Protein AF-A0A6J6VP76-F1 (afdb_monomer)

Structure (mmCIF, N/CA/C/O backbone):
data_AF-A0A6J6VP76-F1
#
_entry.id   AF-A0A6J6VP76-F1
#
loop_
_atom_site.group_PDB
_atom_site.id
_atom_site.type_symbol
_atom_site.label_atom_id
_atom_site.label_alt_id
_atom_site.label_co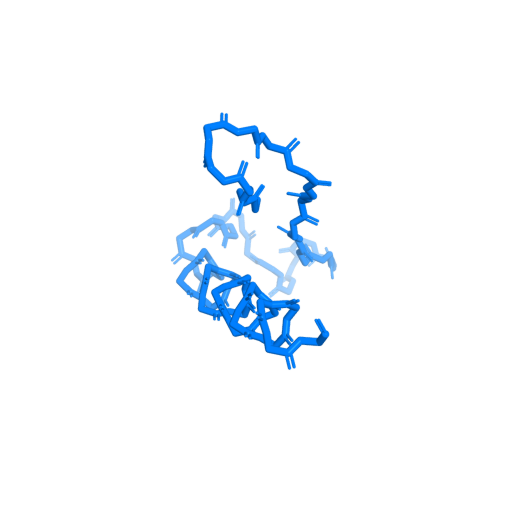mp_id
_atom_site.label_asym_id
_atom_site.label_entity_id
_atom_site.label_seq_id
_atom_site.pdbx_PDB_ins_code
_atom_site.Cartn_x
_atom_site.Cartn_y
_atom_site.Cartn_z
_atom_site.occupancy
_atom_site.B_iso_or_equiv
_atom_site.auth_seq_id
_atom_site.auth_comp_id
_atom_site.auth_asym_id
_atom_site.auth_atom_id
_atom_site.pdbx_PDB_model_num
ATOM 1 N N . MET A 1 1 ? -8.058 -1.106 2.549 1.00 86.56 1 MET A N 1
ATOM 2 C CA . MET A 1 1 ? -8.213 -1.551 3.944 1.00 86.56 1 MET A CA 1
ATOM 3 C C . MET A 1 1 ? -9.674 -1.562 4.300 1.00 86.56 1 MET A C 1
ATOM 5 O O . MET A 1 1 ? -10.378 -0.662 3.837 1.00 86.56 1 MET A O 1
ATOM 9 N N . PHE A 1 2 ? -10.105 -2.539 5.094 1.00 86.75 2 PHE A N 1
ATOM 10 C CA . PHE A 1 2 ? -11.523 -2.765 5.380 1.00 86.75 2 PHE A CA 1
ATOM 11 C C . PHE A 1 2 ? -11.852 -2.803 6.874 1.00 86.75 2 PHE A C 1
ATOM 13 O O . PHE A 1 2 ? -11.143 -3.427 7.670 1.00 86.75 2 PHE A O 1
ATOM 20 N N . ASP A 1 3 ? -12.982 -2.186 7.207 1.00 85.81 3 ASP A N 1
ATOM 21 C CA . ASP A 1 3 ? -13.711 -2.359 8.460 1.00 85.81 3 ASP A CA 1
ATOM 22 C C . ASP A 1 3 ? -15.088 -2.952 8.129 1.00 85.81 3 ASP A C 1
ATOM 24 O O . ASP A 1 3 ? -15.917 -2.299 7.489 1.00 85.81 3 ASP A O 1
ATOM 28 N N . GLY A 1 4 ? -15.286 -4.234 8.447 1.00 85.44 4 GLY A N 1
ATOM 29 C CA . GLY A 1 4 ? -16.374 -5.031 7.870 1.00 85.44 4 GLY A CA 1
ATOM 30 C C . GLY A 1 4 ? -16.340 -5.002 6.336 1.00 85.44 4 GLY A C 1
ATOM 31 O O . GLY A 1 4 ? -15.296 -5.259 5.735 1.00 85.44 4 GLY A O 1
ATOM 32 N N . ASP A 1 5 ? -17.463 -4.630 5.718 1.00 90.06 5 ASP A N 1
ATOM 33 C CA . ASP A 1 5 ? -17.605 -4.486 4.259 1.00 90.06 5 ASP A CA 1
ATOM 34 C C . ASP A 1 5 ? -17.243 -3.082 3.744 1.00 90.06 5 ASP A C 1
ATOM 36 O O . ASP A 1 5 ? -17.325 -2.799 2.544 1.00 90.06 5 ASP A O 1
ATOM 40 N N . ARG A 1 6 ? -16.837 -2.165 4.633 1.00 92.00 6 ARG A N 1
ATOM 41 C CA . ARG A 1 6 ? -16.528 -0.782 4.266 1.00 92.00 6 ARG A CA 1
ATOM 42 C C . ARG A 1 6 ? -15.037 -0.601 4.014 1.00 92.00 6 ARG A C 1
ATOM 44 O O . ARG A 1 6 ? -14.206 -0.893 4.871 1.00 92.00 6 ARG A O 1
ATOM 51 N N . VAL A 1 7 ? -14.688 -0.015 2.869 1.00 92.94 7 VAL A N 1
ATOM 52 C CA . VAL A 1 7 ? -13.329 0.491 2.622 1.00 92.94 7 VAL A CA 1
ATOM 53 C C . VAL A 1 7 ? -13.090 1.730 3.482 1.00 92.94 7 VAL A C 1
ATOM 55 O O . VAL A 1 7 ? -13.847 2.694 3.394 1.00 92.94 7 VAL A O 1
ATOM 58 N N . ILE A 1 8 ? -12.023 1.724 4.282 1.00 93.12 8 ILE A N 1
ATOM 59 C CA . ILE A 1 8 ? -11.697 2.835 5.197 1.00 93.12 8 ILE A CA 1
ATOM 60 C C . ILE A 1 8 ? -10.392 3.561 4.864 1.00 93.12 8 ILE A C 1
ATOM 62 O O . ILE A 1 8 ? -10.217 4.709 5.255 1.00 93.12 8 ILE A O 1
ATOM 66 N N . ALA A 1 9 ? -9.469 2.910 4.154 1.00 94.19 9 ALA A N 1
ATOM 67 C CA . ALA A 1 9 ? -8.165 3.481 3.828 1.00 94.19 9 ALA A CA 1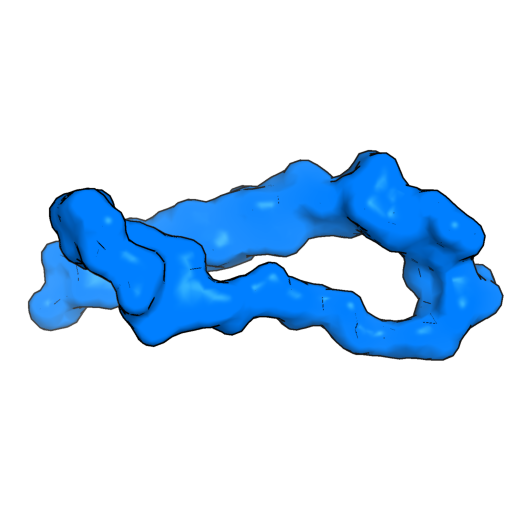
ATOM 68 C C . ALA A 1 9 ? -7.499 2.753 2.653 1.00 94.19 9 ALA A C 1
ATOM 70 O O . ALA A 1 9 ? -7.837 1.606 2.333 1.00 94.19 9 ALA A O 1
ATOM 71 N N . ALA A 1 10 ? -6.512 3.405 2.042 1.00 94.69 10 ALA A N 1
ATOM 72 C CA . ALA A 1 10 ? -5.659 2.847 0.999 1.00 94.69 10 ALA A CA 1
ATOM 73 C C . ALA A 1 10 ? -4.186 2.926 1.416 1.00 94.69 10 ALA A C 1
ATOM 75 O O . ALA A 1 10 ? -3.773 3.867 2.090 1.00 94.69 10 ALA A O 1
ATOM 76 N N . VAL A 1 11 ? -3.395 1.940 0.989 1.00 94.19 11 VAL A N 1
ATOM 77 C CA . VAL A 1 11 ? -1.942 1.917 1.191 1.00 94.19 11 VAL A CA 1
ATOM 78 C C . VAL A 1 11 ? -1.272 1.767 -0.159 1.00 94.19 11 VAL A C 1
ATOM 80 O O . VAL A 1 11 ? -1.657 0.918 -0.961 1.00 94.19 11 VAL A O 1
ATOM 83 N N . GLY A 1 12 ? -0.254 2.585 -0.391 1.00 94.69 12 GLY A N 1
ATOM 84 C CA . GLY A 1 12 ? 0.567 2.545 -1.588 1.00 94.69 12 GLY A CA 1
ATOM 85 C C . GLY A 1 12 ? 2.003 2.928 -1.269 1.00 94.69 12 GLY A C 1
ATOM 86 O O . GLY A 1 12 ? 2.310 3.412 -0.180 1.00 94.69 12 GLY A O 1
ATOM 87 N N . VAL A 1 13 ? 2.883 2.700 -2.235 1.00 92.94 13 VAL A N 1
ATOM 88 C CA . VAL A 1 13 ? 4.287 3.113 -2.181 1.00 92.94 13 VAL A CA 1
ATOM 89 C C . VAL A 1 13 ? 4.607 3.934 -3.420 1.00 92.94 13 VAL A C 1
ATOM 91 O O . VAL A 1 13 ? 4.136 3.624 -4.513 1.00 92.94 13 VAL A O 1
ATOM 94 N N . SER A 1 14 ? 5.407 4.982 -3.250 1.00 92.31 14 SER A N 1
ATOM 95 C CA . SER A 1 14 ? 5.801 5.898 -4.321 1.00 92.31 14 SER A CA 1
ATOM 96 C C . SER A 1 14 ? 7.317 5.967 -4.469 1.00 92.31 14 SER A C 1
ATOM 98 O O . SER A 1 14 ? 8.066 5.782 -3.510 1.00 92.31 14 SER A O 1
ATOM 100 N N . GLY A 1 15 ? 7.772 6.272 -5.679 1.00 89.69 15 GLY A N 1
ATOM 101 C CA . GLY A 1 15 ? 9.182 6.414 -6.009 1.00 89.69 15 GLY A CA 1
ATOM 102 C C . GLY A 1 15 ? 9.395 6.550 -7.520 1.00 89.69 15 GLY A C 1
ATOM 103 O O . GLY A 1 15 ? 8.457 6.351 -8.289 1.00 89.69 15 GLY A O 1
ATOM 104 N N . PRO A 1 16 ? 10.615 6.886 -7.962 1.00 88.62 16 PRO A N 1
ATOM 105 C CA . PRO A 1 16 ? 10.956 6.972 -9.378 1.00 88.62 16 PRO A CA 1
ATOM 106 C C . PRO A 1 16 ? 10.759 5.633 -10.081 1.00 88.62 16 PRO A C 1
ATOM 108 O O . PRO A 1 16 ? 11.080 4.577 -9.520 1.00 88.62 16 PRO A O 1
ATOM 111 N N . ILE A 1 17 ? 10.249 5.676 -11.312 1.00 81.62 17 ILE A N 1
ATOM 112 C CA . ILE A 1 17 ? 9.898 4.479 -12.086 1.00 81.62 17 ILE A CA 1
ATOM 113 C C . ILE A 1 17 ? 11.124 3.598 -12.359 1.00 81.62 17 ILE A C 1
ATOM 115 O O . ILE A 1 17 ? 11.027 2.371 -12.364 1.00 81.62 17 ILE A O 1
ATOM 119 N N . GLU A 1 18 ? 12.302 4.208 -12.477 1.00 83.69 18 GLU A N 1
ATOM 120 C CA . GLU A 1 18 ? 13.581 3.525 -12.672 1.00 83.69 18 GLU A CA 1
ATOM 121 C C . GLU A 1 18 ? 13.940 2.649 -11.461 1.00 83.69 18 GLU A C 1
ATOM 123 O O . GLU A 1 18 ? 14.593 1.619 -11.614 1.00 83.69 18 GLU A O 1
ATOM 128 N N . ARG A 1 19 ? 13.473 3.015 -10.257 1.00 82.75 19 ARG A N 1
ATOM 129 C CA . ARG A 1 19 ? 13.677 2.241 -9.019 1.00 82.75 19 ARG A CA 1
ATOM 130 C C . ARG A 1 19 ? 12.516 1.301 -8.703 1.00 82.75 19 ARG A C 1
ATOM 132 O O . ARG A 1 19 ? 12.740 0.228 -8.142 1.00 82.75 19 ARG A O 1
ATOM 139 N N . LEU A 1 20 ? 11.292 1.696 -9.055 1.00 82.12 20 LEU A N 1
ATOM 140 C CA . LEU A 1 20 ? 10.066 0.931 -8.814 1.00 82.12 20 LEU A CA 1
ATOM 141 C C . LEU A 1 20 ? 9.716 -0.075 -9.920 1.00 82.12 20 LEU A C 1
ATOM 143 O O . LEU A 1 20 ? 8.735 -0.786 -9.756 1.00 82.12 20 LEU A O 1
ATOM 147 N N . THR A 1 21 ? 10.505 -0.188 -10.993 1.00 84.31 21 THR A N 1
ATOM 148 C CA . THR A 1 21 ? 10.216 -0.983 -12.205 1.00 84.31 21 THR A CA 1
ATOM 149 C C . THR A 1 21 ? 8.971 -0.526 -12.983 1.00 84.31 21 THR A C 1
ATOM 151 O O . THR A 1 21 ? 8.068 0.108 -12.450 1.00 84.31 21 THR A O 1
ATOM 154 N N . ARG A 1 22 ? 8.895 -0.881 -14.275 1.00 87.94 22 ARG A N 1
ATOM 155 C CA . ARG A 1 22 ? 7.705 -0.678 -15.128 1.00 87.94 22 ARG A CA 1
ATOM 156 C C . ARG A 1 22 ? 6.508 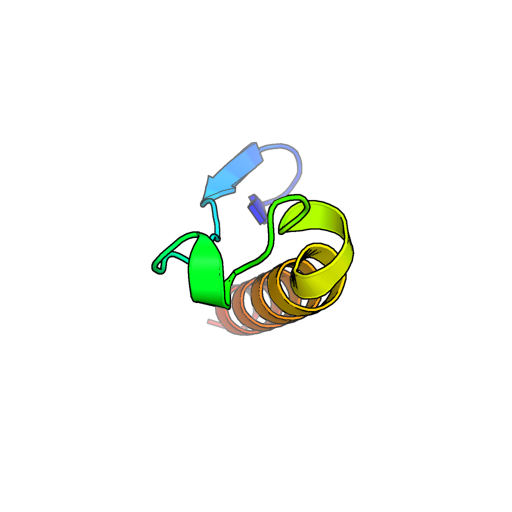-1.534 -14.698 1.00 87.94 22 ARG A C 1
ATOM 158 O O . ARG A 1 22 ? 5.392 -1.274 -15.130 1.00 87.94 22 ARG A O 1
ATOM 165 N N . GLN A 1 23 ? 6.737 -2.551 -13.865 1.00 90.44 23 GLN A N 1
ATOM 166 C CA . GLN A 1 23 ? 5.702 -3.435 -13.316 1.00 90.44 23 GLN A CA 1
ATOM 167 C C . GLN A 1 23 ? 5.729 -3.424 -11.775 1.00 90.44 23 GLN A C 1
ATOM 169 O O . GLN A 1 23 ? 6.031 -4.444 -11.147 1.00 90.44 23 GLN A O 1
ATOM 174 N N . PRO A 1 24 ? 5.458 -2.272 -11.134 1.00 89.69 24 PRO A N 1
ATOM 175 C CA . PRO A 1 24 ? 5.595 -2.130 -9.685 1.00 89.69 24 PRO A CA 1
ATOM 176 C C . PRO A 1 24 ? 4.614 -3.029 -8.926 1.00 89.69 24 PRO A C 1
ATOM 178 O O . PRO A 1 24 ? 4.958 -3.548 -7.867 1.00 89.69 24 PRO A O 1
ATOM 181 N N . GLY A 1 25 ? 3.425 -3.280 -9.485 1.00 91.56 25 GLY A N 1
ATOM 182 C CA . GLY A 1 25 ? 2.429 -4.175 -8.892 1.00 91.56 25 GLY A CA 1
ATOM 183 C C . GLY A 1 25 ? 2.961 -5.594 -8.679 1.00 91.56 25 GLY A C 1
ATOM 184 O O . GLY A 1 25 ? 2.814 -6.141 -7.591 1.00 91.56 25 GLY A O 1
ATOM 185 N N . THR A 1 26 ? 3.665 -6.156 -9.664 1.00 93.94 26 THR A N 1
ATOM 186 C CA . THR A 1 26 ? 4.242 -7.508 -9.574 1.00 93.94 26 THR A CA 1
ATOM 187 C C . THR A 1 26 ? 5.331 -7.594 -8.507 1.00 93.94 26 THR A C 1
ATOM 189 O O . THR A 1 26 ? 5.396 -8.565 -7.759 1.00 93.94 26 THR A O 1
ATOM 192 N N . LYS A 1 27 ? 6.187 -6.568 -8.410 1.00 92.94 27 LYS A N 1
ATOM 193 C CA . LYS A 1 27 ? 7.338 -6.573 -7.496 1.00 92.94 27 LYS A CA 1
ATOM 194 C C . LYS A 1 27 ? 6.973 -6.190 -6.059 1.00 92.94 27 LYS A C 1
ATOM 196 O O . LYS A 1 27 ? 7.467 -6.808 -5.121 1.00 92.94 27 LYS A O 1
ATOM 201 N N . TYR A 1 28 ? 6.141 -5.165 -5.877 1.00 94.31 28 TYR A N 1
ATOM 202 C CA . TYR A 1 28 ? 5.852 -4.568 -4.567 1.00 94.31 28 TYR A CA 1
ATOM 203 C C . TYR A 1 28 ? 4.459 -4.897 -4.040 1.00 94.31 28 TYR A C 1
ATOM 205 O O . TYR A 1 28 ? 4.234 -4.748 -2.841 1.00 94.31 28 TYR A O 1
ATOM 213 N N . GLY A 1 29 ? 3.541 -5.378 -4.884 1.00 95.50 29 GLY A N 1
ATOM 214 C CA . GLY A 1 29 ? 2.180 -5.744 -4.485 1.00 95.50 29 GLY A CA 1
ATOM 215 C C . GLY A 1 29 ? 2.135 -6.648 -3.249 1.00 95.50 29 GLY A C 1
ATOM 216 O O . GLY A 1 29 ? 1.465 -6.284 -2.283 1.00 95.50 29 GLY A O 1
ATOM 217 N N . PRO A 1 30 ? 2.898 -7.760 -3.199 1.00 96.81 30 PRO A N 1
ATOM 218 C CA . PRO A 1 30 ? 2.935 -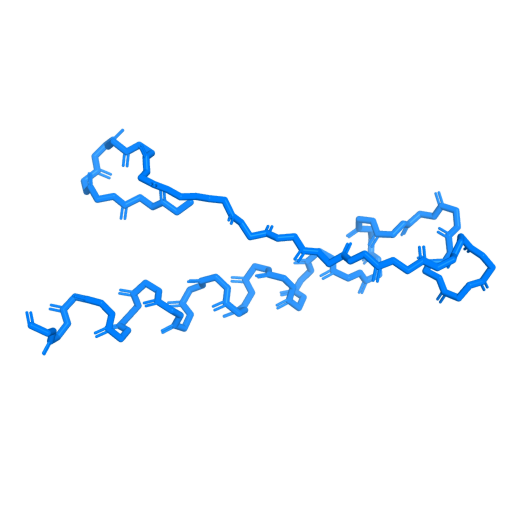8.618 -2.015 1.00 96.81 30 PRO A CA 1
ATOM 219 C C . PRO A 1 30 ? 3.371 -7.883 -0.738 1.00 96.81 30 PRO A C 1
ATOM 221 O O . PRO A 1 30 ? 2.755 -8.052 0.313 1.00 96.81 30 PRO A O 1
ATOM 224 N N . ALA A 1 31 ? 4.391 -7.025 -0.827 1.00 96.38 31 ALA A N 1
ATOM 225 C CA . ALA A 1 31 ? 4.895 -6.262 0.314 1.00 96.38 31 ALA A CA 1
ATOM 226 C C . ALA A 1 31 ? 3.892 -5.196 0.789 1.00 96.38 31 ALA A C 1
ATOM 228 O O . ALA A 1 31 ? 3.648 -5.074 1.989 1.00 96.38 31 ALA A O 1
ATOM 229 N N . VAL A 1 32 ? 3.264 -4.467 -0.141 1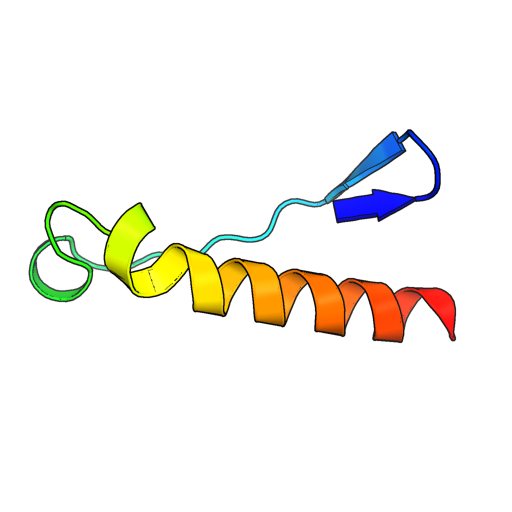.00 96.81 32 VAL A N 1
ATOM 230 C CA . VAL A 1 32 ? 2.224 -3.467 0.162 1.00 96.81 32 VAL A CA 1
ATOM 231 C C . VAL A 1 32 ? 1.020 -4.125 0.836 1.00 96.81 32 VAL A C 1
ATOM 233 O O . VAL A 1 32 ? 0.536 -3.626 1.851 1.00 96.81 32 VAL A O 1
ATOM 236 N N . MET A 1 33 ? 0.572 -5.277 0.330 1.00 96.38 33 MET A N 1
ATOM 237 C CA . MET A 1 33 ? -0.546 -6.017 0.922 1.00 96.38 33 MET A CA 1
ATOM 238 C C . MET A 1 33 ? -0.206 -6.552 2.317 1.00 96.38 33 MET A C 1
ATOM 240 O O . MET A 1 33 ? -1.039 -6.485 3.221 1.00 96.38 33 MET A O 1
ATOM 244 N N . ALA A 1 34 ? 1.021 -7.039 2.528 1.00 96.88 34 ALA A N 1
ATOM 245 C CA . ALA A 1 34 ? 1.478 -7.469 3.848 1.00 96.88 34 ALA A CA 1
ATOM 246 C C . ALA A 1 34 ? 1.522 -6.306 4.855 1.00 96.88 34 ALA A C 1
ATOM 248 O O . ALA A 1 34 ? 1.094 -6.469 6.000 1.00 96.88 34 ALA A O 1
ATOM 249 N N . ALA A 1 35 ? 1.993 -5.129 4.432 1.00 96.31 35 ALA A N 1
ATOM 250 C CA . ALA A 1 35 ? 1.993 -3.927 5.261 1.00 96.31 35 ALA A CA 1
ATOM 251 C C . ALA A 1 35 ? 0.564 -3.483 5.607 1.00 96.31 35 ALA A C 1
ATOM 253 O O . ALA A 1 35 ? 0.274 -3.209 6.771 1.00 96.31 35 ALA A O 1
ATOM 254 N N . ALA A 1 36 ? -0.343 -3.492 4.623 1.00 95.25 36 ALA A N 1
ATOM 255 C CA . ALA A 1 36 ? -1.739 -3.131 4.836 1.00 95.25 36 ALA A CA 1
ATOM 256 C C . ALA A 1 36 ? -2.409 -4.023 5.893 1.00 95.25 36 ALA A C 1
ATOM 258 O O . ALA A 1 36 ? -3.021 -3.505 6.823 1.00 95.25 36 ALA A O 1
ATOM 259 N N . ARG A 1 37 ? -2.206 -5.346 5.820 1.00 94.19 37 ARG A N 1
ATOM 260 C CA . ARG A 1 37 ? -2.731 -6.294 6.820 1.00 94.19 37 ARG A CA 1
ATOM 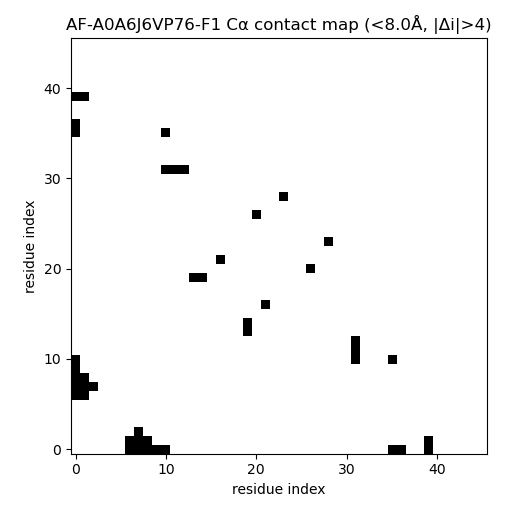261 C C . ARG A 1 37 ? -2.180 -6.040 8.224 1.00 94.19 37 ARG A C 1
ATOM 263 O O . ARG A 1 37 ? -2.916 -6.151 9.197 1.00 94.19 37 ARG A O 1
ATOM 270 N N . ARG A 1 38 ? -0.895 -5.690 8.343 1.00 94.44 38 ARG A N 1
ATOM 271 C CA . ARG A 1 38 ? -0.271 -5.368 9.639 1.00 94.44 38 ARG A CA 1
ATOM 272 C C . ARG A 1 38 ? -0.889 -4.127 10.277 1.00 94.44 38 ARG A C 1
ATOM 274 O O . ARG A 1 38 ? -1.15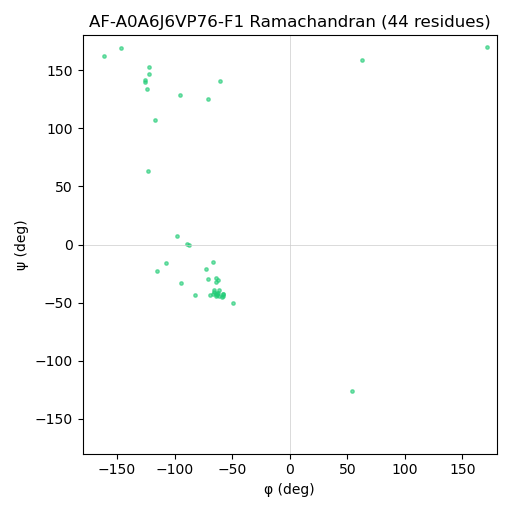6 -4.125 11.473 1.00 94.44 38 ARG A O 1
ATOM 281 N N . VAL A 1 39 ? -1.134 -3.094 9.477 1.00 92.88 39 VAL A N 1
ATOM 282 C CA . VAL A 1 39 ? -1.796 -1.871 9.945 1.00 92.88 39 VAL A CA 1
ATOM 283 C C . VAL A 1 39 ? -3.249 -2.159 10.334 1.00 92.88 39 VAL A C 1
ATOM 285 O O . VAL A 1 39 ? -3.678 -1.728 11.398 1.00 92.88 39 VAL A O 1
ATOM 288 N N . GLU A 1 40 ? -3.987 -2.950 9.547 1.00 91.38 40 GLU A N 1
ATOM 289 C CA . GLU A 1 40 ? -5.349 -3.381 9.909 1.00 91.38 40 GLU A CA 1
ATOM 290 C C . GLU A 1 40 ? -5.388 -4.127 11.250 1.00 91.38 40 GLU A C 1
ATOM 292 O O . GLU A 1 40 ? -6.270 -3.876 12.067 1.00 91.38 40 GLU A O 1
ATOM 297 N N . GLN A 1 41 ? -4.428 -5.023 11.501 1.00 91.94 41 GLN A N 1
ATOM 298 C CA . GLN A 1 41 ? -4.320 -5.738 12.777 1.00 91.94 41 GLN A CA 1
ATOM 299 C C . GLN A 1 41 ? -4.055 -4.793 13.952 1.00 91.94 41 GLN A C 1
ATOM 301 O O . GLN A 1 41 ? -4.688 -4.939 14.993 1.00 91.94 41 GLN A O 1
ATOM 306 N N . ALA A 1 42 ? -3.155 -3.821 13.782 1.00 91.00 42 ALA A N 1
ATOM 307 C CA . ALA A 1 42 ? -2.854 -2.838 14.821 1.00 91.00 42 ALA A CA 1
ATOM 308 C C . ALA A 1 42 ? -4.083 -1.982 15.175 1.00 91.00 42 ALA A C 1
ATOM 310 O O . ALA A 1 42 ? -4.366 -1.768 16.350 1.00 91.00 42 ALA A O 1
ATOM 311 N N . LEU A 1 43 ? -4.847 -1.557 14.164 1.00 87.06 43 LEU A N 1
ATOM 312 C CA . LEU A 1 43 ? -6.039 -0.723 14.346 1.00 87.06 43 LEU A CA 1
ATOM 313 C C . LEU A 1 43 ? -7.216 -1.471 14.991 1.00 87.06 43 LEU A C 1
ATOM 315 O O . LEU A 1 43 ? -8.012 -0.854 15.685 1.00 87.06 43 LEU A O 1
ATOM 319 N N . ARG A 1 44 ? -7.336 -2.791 14.793 1.00 82.88 44 ARG A N 1
ATOM 320 C CA . ARG A 1 44 ? -8.403 -3.607 15.412 1.00 82.88 44 ARG A CA 1
ATOM 321 C C . ARG A 1 44 ? -8.214 -3.848 16.911 1.00 82.88 44 ARG A C 1
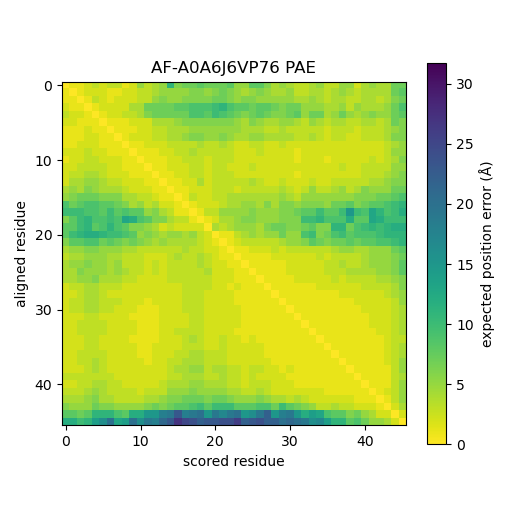ATOM 323 O O . ARG A 1 44 ? -9.174 -4.215 17.576 1.00 82.88 44 ARG A O 1
ATOM 330 N N . GLY A 1 45 ? -6.988 -3.715 17.417 1.00 65.94 45 GLY A N 1
ATOM 331 C CA . GLY A 1 45 ? -6.666 -3.868 18.840 1.00 65.94 45 GLY A CA 1
ATOM 332 C C . GLY A 1 45 ? -6.565 -2.548 19.610 1.00 65.94 45 GLY A C 1
ATOM 333 O O . GLY A 1 45 ? -6.095 -2.577 20.744 1.00 65.94 45 GLY A O 1
ATOM 334 N N . SER A 1 46 ? -6.919 -1.422 18.975 1.00 55.00 46 SER A N 1
ATOM 335 C CA . SER A 1 46 ? -6.869 -0.062 19.538 1.00 55.00 46 SER A CA 1
ATOM 336 C C . SER A 1 46 ? -8.185 0.337 20.195 1.00 55.00 46 SER A C 1
ATOM 338 O O . SER A 1 46 ? -9.240 -0.039 19.638 1.00 55.00 46 SER A O 1
#

Secondary structure (DSSP, 8-state):
-EETTEE---------HHHH-S-HHHHHHHHHHHHHHHHHHHHHT-

pLDDT: mean 89.7, std 7.68, range [55.0, 96.88]

Mean predicted aligned error: 3.92 Å

Radius of gyration: 12.83 Å; Cα contacts (8 Å, |Δi|>4): 22; chains: 1; bounding box: 31×16×35 Å

Solvent-accessible surf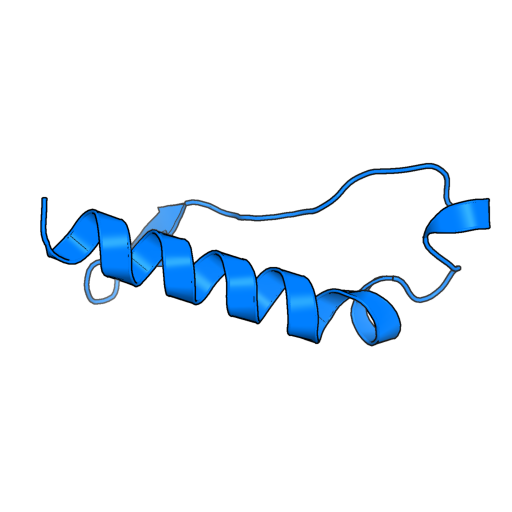ace area (backbone atoms only — not comparable to full-atom values): 3019 Å² total; per-residue (Å²): 81,70,59,85,95,42,80,77,51,85,82,84,86,87,75,59,55,90,79,47,45,98,57,37,62,81,74,42,40,66,58,52,54,52,50,47,52,53,52,53,55,56,60,74,75,104

InterPro domains:
  IPR014757 Transcription regulator IclR, C-terminal [PS51078] (1-45)
  IPR029016 GAF-like domain superfamily [G3DSA:3.30.450.40] (1-45)

Sequence (46 aa):
MFDGDRVIAAVGVSGPIERLTRQPGTKYGPAVMAAARRVEQALRGS

Foldseek 3Di:
DDDPPDDDDDWDDDDDCVVCDPCNCVVCVVVRVVVVVVVVVVVVVD

Organism: NCBI:txid449393